Protein AF-A0A2N5ENC9-F1 (afdb_monomer_lite)

Structure (mmCIF, N/CA/C/O backbone):
data_AF-A0A2N5ENC9-F1
#
_entry.id   AF-A0A2N5ENC9-F1
#
loop_
_atom_site.group_PDB
_atom_site.id
_atom_site.type_symbol
_atom_site.label_atom_id
_atom_site.label_alt_id
_atom_site.label_comp_id
_atom_site.label_asym_id
_atom_site.label_entity_id
_atom_site.label_seq_id
_atom_site.pdbx_PDB_ins_code
_atom_site.Cartn_x
_atom_site.Cartn_y
_atom_site.Cartn_z
_atom_site.occupancy
_atom_site.B_iso_or_equiv
_atom_site.auth_seq_id
_atom_site.auth_comp_id
_atom_site.auth_asym_id
_atom_site.auth_atom_id
_atom_site.pdbx_PDB_model_num
ATOM 1 N N . MET A 1 1 ? -14.756 6.886 -10.081 1.00 57.75 1 MET A N 1
ATOM 2 C CA . MET A 1 1 ? -13.806 6.183 -9.198 1.00 57.75 1 MET A CA 1
ATOM 3 C C . MET A 1 1 ? -14.267 6.417 -7.775 1.00 57.75 1 MET A C 1
ATOM 5 O O . MET A 1 1 ? -14.489 7.573 -7.434 1.00 57.75 1 MET A O 1
ATOM 9 N N . SER A 1 2 ? -14.529 5.352 -7.013 1.00 81.88 2 SER A N 1
ATOM 10 C CA . SER A 1 2 ? -14.792 5.469 -5.575 1.00 81.88 2 SER A CA 1
ATOM 11 C C . SER A 1 2 ? -13.446 5.465 -4.858 1.00 81.88 2 SER A C 1
ATOM 13 O O . SER A 1 2 ? -12.564 4.689 -5.228 1.00 81.88 2 SER A O 1
ATOM 15 N N . ALA A 1 3 ? -13.280 6.342 -3.875 1.00 85.94 3 ALA A N 1
ATOM 16 C CA . ALA A 1 3 ? -12.140 6.316 -2.970 1.00 85.94 3 ALA A CA 1
ATOM 17 C C . ALA A 1 3 ? -12.648 6.059 -1.555 1.00 85.94 3 ALA A C 1
ATOM 19 O O . ALA A 1 3 ? -13.690 6.585 -1.157 1.00 85.94 3 ALA A O 1
ATOM 20 N N . VAL A 1 4 ? -11.910 5.252 -0.804 1.00 90.19 4 VAL A N 1
ATOM 21 C CA . VAL A 1 4 ? -12.209 4.924 0.585 1.00 90.19 4 VAL A CA 1
ATOM 22 C C . VAL A 1 4 ? -11.171 5.547 1.498 1.00 90.19 4 VAL A C 1
ATOM 24 O O . VAL A 1 4 ? -9.978 5.570 1.193 1.00 90.19 4 VAL A O 1
ATOM 27 N N . LYS A 1 5 ? -11.632 6.037 2.642 1.00 92.88 5 LYS A N 1
ATOM 28 C CA . LYS A 1 5 ? -10.753 6.457 3.721 1.00 92.88 5 LYS A CA 1
ATOM 29 C C . LYS A 1 5 ? -10.240 5.220 4.451 1.00 92.88 5 LYS A C 1
ATOM 31 O O . LYS A 1 5 ? -11.023 4.376 4.885 1.00 92.88 5 LYS A O 1
ATOM 36 N N . ALA A 1 6 ? -8.924 5.097 4.549 1.00 93.19 6 ALA A N 1
ATOM 37 C CA . ALA A 1 6 ? -8.269 3.906 5.062 1.00 93.19 6 ALA A CA 1
ATOM 38 C C . ALA A 1 6 ? -6.975 4.217 5.820 1.00 93.19 6 ALA A C 1
ATOM 40 O O . ALA A 1 6 ? -6.380 5.284 5.670 1.00 93.19 6 ALA A O 1
ATOM 41 N N . LYS A 1 7 ? -6.524 3.254 6.626 1.00 94.62 7 LYS A N 1
ATOM 42 C CA . LYS A 1 7 ? -5.186 3.240 7.224 1.00 94.62 7 LYS A CA 1
ATOM 43 C C . LYS A 1 7 ? -4.359 2.114 6.642 1.00 94.62 7 LYS A C 1
ATOM 45 O O . LYS A 1 7 ? -4.832 0.981 6.569 1.00 94.62 7 LYS A O 1
ATOM 50 N N . ILE A 1 8 ? -3.108 2.407 6.304 1.00 94.75 8 ILE A N 1
ATOM 51 C CA . ILE A 1 8 ? -2.157 1.378 5.890 1.00 94.75 8 ILE A CA 1
ATOM 52 C C . ILE A 1 8 ? -1.734 0.564 7.111 1.00 94.75 8 ILE A C 1
ATOM 54 O O . ILE A 1 8 ? -1.220 1.105 8.089 1.00 94.75 8 ILE A O 1
ATOM 58 N N . THR A 1 9 ? -1.919 -0.749 7.036 1.00 94.94 9 THR A N 1
ATOM 59 C CA . THR A 1 9 ? -1.604 -1.686 8.124 1.00 94.94 9 THR A CA 1
ATOM 60 C C . THR A 1 9 ? -0.380 -2.541 7.839 1.00 94.94 9 THR A C 1
ATOM 62 O O . THR A 1 9 ? 0.185 -3.129 8.756 1.00 94.94 9 THR A O 1
ATOM 65 N N . SER A 1 10 ? 0.026 -2.654 6.576 1.00 94.00 10 SER A N 1
ATOM 66 C CA . SER A 1 10 ? 1.196 -3.435 6.184 1.00 94.00 10 SER A CA 1
ATOM 67 C C . SER A 1 10 ? 1.770 -2.938 4.865 1.00 94.00 10 SER A C 1
ATOM 69 O O . SER A 1 10 ? 1.046 -2.443 4.005 1.00 94.00 10 SER A O 1
ATOM 71 N N . MET A 1 11 ? 3.082 -3.101 4.701 1.00 93.00 11 MET A N 1
ATOM 72 C CA . MET A 1 11 ? 3.808 -2.738 3.490 1.00 93.00 11 MET A CA 1
ATOM 73 C C . MET A 1 11 ? 4.972 -3.707 3.275 1.00 93.00 11 MET A C 1
ATOM 75 O O . MET A 1 11 ? 5.722 -3.981 4.209 1.00 93.00 11 MET A O 1
ATOM 79 N N . HIS A 1 12 ? 5.138 -4.186 2.045 1.00 91.94 12 HIS A N 1
ATOM 80 C CA . HIS A 1 12 ?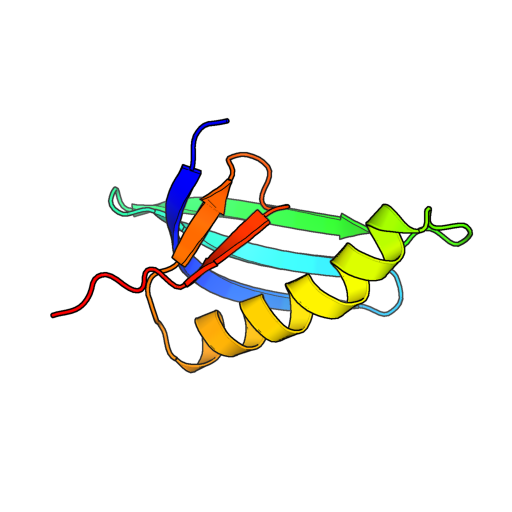 6.257 -5.014 1.617 1.00 91.94 12 HIS A CA 1
ATOM 81 C C . HIS A 1 12 ? 6.766 -4.559 0.245 1.00 91.94 12 HIS A C 1
ATOM 83 O O . HIS A 1 12 ? 6.015 -4.492 -0.728 1.00 91.94 12 HIS A O 1
ATOM 89 N N . LEU A 1 13 ? 8.062 -4.261 0.176 1.00 87.88 13 LEU A N 1
ATOM 90 C CA . LEU A 1 13 ? 8.783 -3.971 -1.061 1.00 87.88 13 LEU A CA 1
ATOM 91 C C . LEU A 1 13 ? 9.552 -5.216 -1.502 1.00 87.88 13 LEU A C 1
ATOM 93 O O . LEU A 1 13 ? 10.268 -5.821 -0.703 1.00 87.88 13 LEU A O 1
ATOM 97 N N . TYR A 1 14 ? 9.437 -5.564 -2.778 1.00 87.75 14 TYR A N 1
ATOM 98 C CA . TYR A 1 14 ? 10.177 -6.646 -3.415 1.00 87.75 14 TYR A CA 1
ATOM 99 C C . TYR A 1 14 ? 10.946 -6.092 -4.614 1.00 87.75 14 TYR A C 1
ATOM 101 O O . TYR A 1 14 ? 10.651 -5.012 -5.119 1.00 87.75 14 TYR A O 1
ATOM 109 N N . TYR A 1 15 ? 11.919 -6.849 -5.119 1.00 80.69 15 TYR A N 1
ATOM 110 C CA . TYR A 1 15 ? 12.661 -6.435 -6.314 1.00 80.69 15 TYR A CA 1
ATOM 111 C C . TYR A 1 15 ? 11.745 -6.231 -7.537 1.00 80.69 15 TYR A C 1
ATOM 113 O O . TYR A 1 15 ? 11.946 -5.308 -8.317 1.00 80.69 15 TYR A O 1
ATOM 121 N N . SER A 1 16 ? 10.717 -7.070 -7.684 1.00 86.62 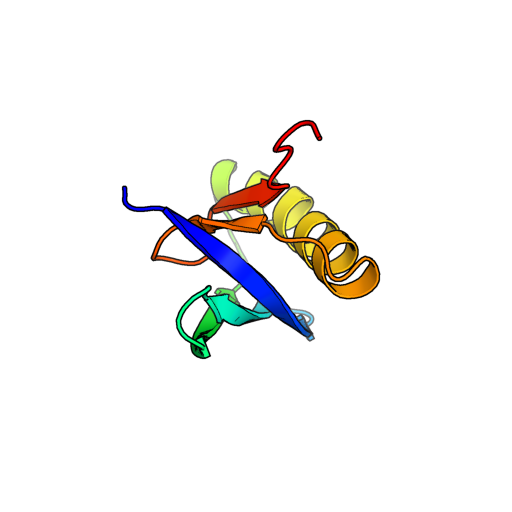16 SER A N 1
ATOM 122 C CA . SER A 1 16 ? 9.802 -7.082 -8.832 1.00 86.62 16 SER A CA 1
ATOM 123 C C . SER A 1 16 ? 8.462 -6.388 -8.570 1.00 86.62 16 SER A C 1
ATOM 125 O O . SER A 1 16 ? 7.513 -6.599 -9.324 1.00 86.62 16 SER A O 1
ATOM 127 N N . GLY A 1 17 ? 8.323 -5.632 -7.481 1.00 89.38 17 GLY A N 1
ATOM 128 C CA . GLY A 1 17 ? 7.055 -4.987 -7.172 1.00 89.38 17 GLY A CA 1
ATOM 129 C C . GLY A 1 17 ? 6.882 -4.587 -5.720 1.00 89.38 17 GLY A C 1
ATOM 130 O O . GLY A 1 17 ? 7.810 -4.540 -4.916 1.00 89.38 17 GLY A O 1
ATOM 131 N N . PHE A 1 18 ? 5.636 -4.319 -5.383 1.00 90.38 18 PHE A N 1
ATOM 132 C CA . PHE A 1 18 ? 5.235 -3.720 -4.133 1.00 90.38 18 PHE A CA 1
ATOM 133 C C . PHE A 1 18 ? 3.892 -4.289 -3.690 1.00 90.38 18 PHE A C 1
ATOM 135 O O . PHE A 1 18 ? 3.029 -4.576 -4.514 1.00 90.38 18 PHE A O 1
ATOM 142 N N . SER A 1 19 ? 3.695 -4.500 -2.396 1.00 92.56 19 SER A N 1
ATOM 143 C CA . SER A 1 19 ? 2.400 -4.906 -1.852 1.00 92.56 19 SER A CA 1
ATOM 144 C C . SER A 1 19 ? 2.123 -4.209 -0.541 1.00 92.56 19 SER A C 1
ATOM 146 O O . SER A 1 19 ? 3.027 -3.983 0.262 1.00 92.56 19 SER A O 1
ATOM 148 N N . TYR A 1 20 ? 0.862 -3.894 -0.303 1.00 93.75 20 TYR A N 1
ATOM 149 C CA . TYR A 1 20 ? 0.447 -3.238 0.922 1.00 93.75 20 TYR A CA 1
ATOM 150 C C . TYR A 1 20 ? -0.995 -3.595 1.267 1.00 93.75 20 TYR A C 1
ATOM 152 O O . TYR A 1 20 ? -1.797 -3.950 0.402 1.00 93.75 20 TYR A O 1
ATOM 160 N N . GLY A 1 21 ? -1.299 -3.539 2.559 1.00 94.81 21 GLY A N 1
ATOM 161 C CA . GLY A 1 21 ? -2.626 -3.787 3.100 1.00 94.81 21 GLY A CA 1
ATOM 162 C C . GLY A 1 21 ? -3.162 -2.553 3.804 1.00 94.81 21 GLY A C 1
ATOM 163 O O . GLY A 1 21 ? -2.399 -1.787 4.400 1.00 94.81 21 GLY A O 1
ATOM 164 N N . TRP A 1 22 ? -4.476 -2.377 3.755 1.00 94.75 22 TRP A N 1
ATOM 165 C CA . TRP A 1 22 ? -5.164 -1.292 4.439 1.00 94.75 22 TRP A CA 1
ATOM 166 C C . TRP A 1 22 ? -6.485 -1.747 5.044 1.00 94.75 22 TRP A C 1
ATOM 168 O O . TRP A 1 22 ? -7.063 -2.755 4.640 1.00 94.75 22 TRP A O 1
ATOM 178 N N . VAL A 1 23 ? -6.955 -0.982 6.023 1.00 94.44 23 VAL A N 1
ATOM 179 C CA . VAL A 1 23 ? -8.252 -1.168 6.675 1.00 94.44 23 VAL A CA 1
ATOM 180 C C . VAL A 1 23 ? -9.059 0.112 6.509 1.00 94.44 23 VAL A C 1
ATOM 182 O O . VAL A 1 23 ? -8.539 1.197 6.776 1.00 94.44 23 VAL A O 1
ATOM 185 N N . ASP A 1 24 ? -10.297 -0.006 6.031 1.00 92.44 24 ASP A N 1
ATOM 186 C CA . ASP A 1 24 ? -11.205 1.136 5.881 1.00 92.44 24 ASP A CA 1
ATOM 187 C C . ASP A 1 24 ? -11.868 1.550 7.211 1.00 92.44 24 ASP A C 1
ATOM 189 O O . ASP A 1 24 ? -11.695 0.906 8.249 1.00 92.44 24 ASP A O 1
ATOM 193 N N . GLU A 1 25 ? -12.641 2.639 7.196 1.00 91.50 25 GLU A N 1
ATOM 194 C CA . GLU A 1 25 ? -13.360 3.135 8.384 1.00 91.50 25 GLU A CA 1
ATOM 195 C C . GLU A 1 25 ? -14.381 2.137 8.965 1.00 91.50 25 GLU A C 1
ATOM 197 O O . GLU A 1 25 ? -14.745 2.252 10.135 1.00 91.50 25 GLU A O 1
ATOM 202 N N . ASN A 1 26 ? -14.806 1.131 8.194 1.00 92.31 26 ASN A N 1
ATOM 203 C CA . ASN A 1 26 ? -15.712 0.073 8.644 1.00 92.31 26 ASN A CA 1
ATOM 204 C C . ASN A 1 26 ? -14.965 -1.155 9.193 1.00 92.31 26 ASN A C 1
ATOM 206 O O . ASN A 1 26 ? -15.598 -2.144 9.567 1.00 92.31 26 ASN A O 1
ATOM 210 N N . GLY A 1 27 ? -13.630 -1.121 9.237 1.00 92.19 27 GLY A N 1
ATOM 211 C CA . GLY A 1 27 ? -12.809 -2.248 9.668 1.00 92.19 27 GLY A CA 1
ATOM 212 C C . GLY A 1 27 ? -12.613 -3.323 8.595 1.00 92.19 27 GLY A C 1
ATOM 213 O O . GLY A 1 27 ? -12.132 -4.411 8.913 1.00 92.19 27 GLY A O 1
ATOM 214 N N . VAL A 1 28 ? -12.969 -3.058 7.333 1.00 93.44 28 VAL A N 1
ATOM 215 C CA . VAL A 1 28 ? -12.778 -4.011 6.234 1.00 93.44 28 VAL A CA 1
ATOM 216 C C . VAL A 1 28 ? -11.330 -3.959 5.768 1.00 93.44 28 VAL A C 1
ATOM 218 O O . VAL A 1 28 ? -10.831 -2.915 5.348 1.00 93.44 28 VAL A O 1
ATOM 221 N N . GLN A 1 29 ? -10.660 -5.109 5.810 1.00 93.88 29 GLN A N 1
ATOM 222 C CA . GLN A 1 29 ? -9.279 -5.248 5.363 1.00 93.88 29 GLN A CA 1
ATOM 223 C C . GLN A 1 29 ? -9.195 -5.556 3.865 1.00 93.88 29 GLN A C 1
ATOM 225 O O . GLN A 1 29 ? -9.896 -6.432 3.354 1.00 93.88 29 GLN A O 1
ATOM 230 N N . LYS A 1 30 ? -8.294 -4.859 3.173 1.00 93.81 30 LYS A N 1
ATOM 231 C CA . LYS A 1 30 ? -7.993 -5.024 1.748 1.00 93.81 30 LYS A CA 1
ATOM 232 C C . LYS A 1 30 ? -6.483 -5.027 1.507 1.00 93.81 30 LYS A C 1
ATOM 234 O O . LYS A 1 30 ? -5.695 -4.654 2.377 1.00 93.81 30 LYS A O 1
ATOM 239 N N . TRP A 1 31 ? -6.095 -5.467 0.314 1.00 92.62 31 TRP A N 1
ATOM 240 C CA . TRP A 1 31 ? -4.705 -5.633 -0.101 1.00 92.62 31 TRP A CA 1
ATOM 241 C C . TRP A 1 31 ? -4.568 -5.253 -1.571 1.00 92.62 31 TRP A C 1
ATOM 243 O O . TRP A 1 31 ? -5.465 -5.550 -2.360 1.00 92.62 31 TRP A O 1
ATOM 253 N N . SER A 1 32 ? -3.434 -4.661 -1.938 1.00 90.88 32 SER A N 1
ATOM 254 C CA . SER A 1 32 ? -3.051 -4.442 -3.333 1.00 90.88 32 SER A CA 1
ATOM 255 C C . SER A 1 32 ? -1.608 -4.861 -3.553 1.00 90.88 32 SER A C 1
ATOM 257 O O . SER A 1 32 ? -0.754 -4.741 -2.668 1.00 90.88 32 SER A O 1
ATOM 259 N N . THR A 1 33 ? -1.360 -5.361 -4.758 1.00 89.44 33 THR A N 1
ATOM 260 C CA . THR A 1 33 ? -0.045 -5.751 -5.243 1.00 89.44 33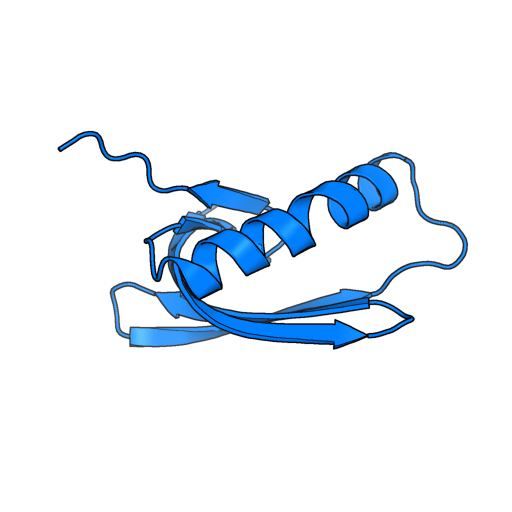 THR A CA 1
ATOM 261 C C . THR A 1 33 ? 0.180 -5.085 -6.586 1.00 89.44 33 THR A C 1
ATOM 263 O O . THR A 1 33 ? -0.569 -5.304 -7.534 1.00 89.44 33 THR A O 1
ATOM 266 N N . LEU A 1 34 ? 1.256 -4.313 -6.666 1.00 86.31 34 LEU A N 1
ATOM 267 C CA . LEU A 1 34 ? 1.725 -3.676 -7.880 1.00 86.31 34 LEU A CA 1
ATOM 268 C C . LEU A 1 34 ? 2.995 -4.386 -8.343 1.00 86.31 34 LEU A C 1
ATOM 270 O O . LEU A 1 34 ? 4.007 -4.382 -7.644 1.00 86.31 34 LEU A O 1
ATOM 274 N N . SER A 1 35 ? 2.952 -5.022 -9.508 1.00 87.62 35 SER A N 1
ATOM 275 C CA . SER A 1 35 ? 4.130 -5.656 -10.107 1.00 87.62 35 SER A CA 1
ATOM 276 C C . SER A 1 35 ? 4.868 -4.665 -10.999 1.00 87.62 35 SER A C 1
ATOM 278 O O . SER A 1 35 ? 4.241 -3.975 -11.799 1.00 87.62 35 SER A O 1
ATOM 280 N N . PHE A 1 36 ? 6.194 -4.611 -10.880 1.00 85.88 36 PHE A N 1
ATOM 281 C CA . PHE A 1 36 ? 7.034 -3.804 -11.758 1.00 85.88 36 PHE A CA 1
ATOM 282 C C . PHE A 1 36 ? 7.246 -4.544 -13.077 1.00 85.88 36 PHE A C 1
ATOM 284 O O . PHE A 1 36 ? 7.845 -5.621 -13.108 1.00 85.88 36 PHE A O 1
ATOM 291 N N . SER A 1 37 ? 6.730 -3.974 -14.165 1.00 84.75 37 SER A N 1
ATOM 292 C CA . SER A 1 37 ? 7.006 -4.467 -15.517 1.00 84.75 37 SER A CA 1
ATOM 293 C C . SER A 1 37 ? 8.484 -4.270 -15.871 1.00 84.75 37 SER A C 1
ATOM 295 O O . SER A 1 37 ? 9.095 -3.279 -15.470 1.00 84.75 37 SER A O 1
ATOM 297 N N . SER A 1 38 ? 9.051 -5.185 -16.664 1.00 83.81 38 SER A N 1
ATOM 298 C CA . SER A 1 38 ? 10.379 -5.011 -17.273 1.00 83.81 38 SER A CA 1
ATOM 299 C C . SER A 1 38 ? 10.396 -3.941 -18.369 1.00 83.81 38 SER A C 1
ATOM 301 O O . SER A 1 38 ? 11.459 -3.418 -18.685 1.00 83.81 38 SER A O 1
ATOM 303 N N . ASP A 1 39 ? 9.229 -3.631 -18.938 1.00 88.31 39 ASP A N 1
ATOM 304 C CA . ASP A 1 39 ? 9.011 -2.543 -19.896 1.00 88.31 39 ASP A CA 1
ATOM 305 C C . ASP A 1 39 ? 7.814 -1.701 -19.417 1.00 88.31 39 ASP A C 1
ATOM 307 O O . ASP A 1 39 ? 6.675 -1.921 -19.842 1.00 88.31 39 ASP A O 1
ATOM 311 N N . PRO A 1 40 ? 8.010 -0.854 -18.391 1.00 85.50 40 PRO A N 1
ATOM 312 C CA . PRO A 1 40 ? 6.930 -0.077 -17.807 1.00 85.50 40 PRO A CA 1
ATOM 313 C C . PRO A 1 40 ? 6.619 1.141 -18.670 1.00 85.50 40 PRO A C 1
ATOM 315 O O . PRO A 1 40 ? 7.524 1.872 -19.090 1.00 85.50 40 PRO A O 1
ATOM 318 N N . SER A 1 41 ? 5.328 1.415 -18.868 1.00 90.06 41 SER A N 1
ATOM 319 C CA . SER A 1 41 ? 4.917 2.662 -19.506 1.00 90.06 41 SER A CA 1
ATOM 320 C C . SER A 1 41 ? 5.397 3.867 -18.679 1.00 90.06 41 SER A C 1
ATOM 322 O O . SER A 1 41 ? 5.642 3.739 -17.475 1.00 90.06 41 SER A O 1
ATOM 324 N N . PRO A 1 42 ? 5.508 5.071 -19.265 1.00 89.12 42 PRO A N 1
ATOM 325 C CA . PRO A 1 42 ? 5.859 6.265 -18.495 1.00 89.12 42 PRO A CA 1
ATOM 326 C C . PRO A 1 42 ? 4.924 6.521 -17.300 1.00 89.12 42 PRO A C 1
ATOM 328 O O . PRO A 1 42 ? 5.368 7.026 -16.271 1.00 89.12 42 PRO A O 1
ATOM 331 N N . ALA A 1 43 ? 3.645 6.144 -17.417 1.00 84.62 43 ALA A N 1
ATOM 332 C CA . ALA A 1 43 ? 2.679 6.244 -16.327 1.00 84.62 43 ALA A CA 1
ATOM 333 C C . ALA A 1 43 ? 3.004 5.265 -15.187 1.00 84.62 43 ALA A C 1
ATOM 335 O O . ALA A 1 43 ? 3.025 5.665 -1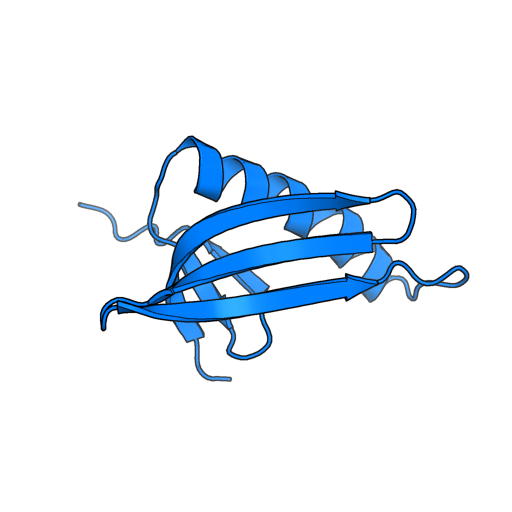4.025 1.00 84.62 43 ALA A O 1
ATOM 336 N N . ASP A 1 44 ? 3.342 4.017 -15.519 1.00 85.94 44 ASP A N 1
ATOM 337 C CA . ASP A 1 44 ? 3.742 3.010 -14.531 1.00 85.94 44 ASP A CA 1
ATOM 338 C C . ASP A 1 44 ? 5.029 3.420 -13.808 1.00 85.94 44 ASP A C 1
ATOM 340 O O . ASP A 1 44 ? 5.129 3.289 -12.593 1.00 85.94 44 ASP A O 1
ATOM 344 N N . GLN A 1 45 ? 6.003 3.988 -14.526 1.00 86.00 45 GLN A N 1
ATOM 345 C CA . GLN A 1 45 ? 7.243 4.482 -13.918 1.00 86.00 45 GLN A CA 1
ATOM 346 C C . GLN A 1 45 ? 6.981 5.596 -12.900 1.00 86.00 45 GLN A C 1
ATOM 348 O O . GLN A 1 45 ? 7.568 5.591 -11.816 1.00 86.00 45 GLN A O 1
ATOM 353 N N . ALA A 1 46 ? 6.089 6.535 -13.231 1.00 85.81 46 ALA A N 1
ATOM 354 C CA . ALA A 1 46 ? 5.687 7.588 -12.306 1.00 85.81 46 ALA A CA 1
ATOM 355 C C . ALA A 1 46 ? 5.013 6.995 -11.059 1.00 85.81 46 ALA A C 1
ATOM 357 O O . ALA A 1 46 ? 5.367 7.370 -9.943 1.00 85.81 46 ALA A O 1
ATOM 358 N N . LEU A 1 47 ? 4.119 6.020 -11.246 1.00 84.56 47 LEU A N 1
ATOM 359 C CA . LEU A 1 47 ? 3.450 5.301 -10.163 1.00 84.56 47 LEU A CA 1
ATOM 360 C C . LEU A 1 47 ? 4.453 4.577 -9.248 1.00 84.56 47 LEU A C 1
ATOM 362 O O . LEU A 1 47 ? 4.379 4.685 -8.025 1.00 84.56 47 LEU A O 1
ATOM 366 N N . TYR A 1 48 ? 5.430 3.872 -9.825 1.00 85.69 48 TYR A N 1
ATOM 367 C CA . TYR A 1 48 ? 6.452 3.133 -9.074 1.00 85.69 48 TYR A CA 1
ATOM 368 C C . TYR A 1 48 ? 7.371 4.059 -8.274 1.00 85.69 48 TYR A C 1
ATOM 370 O O . TYR A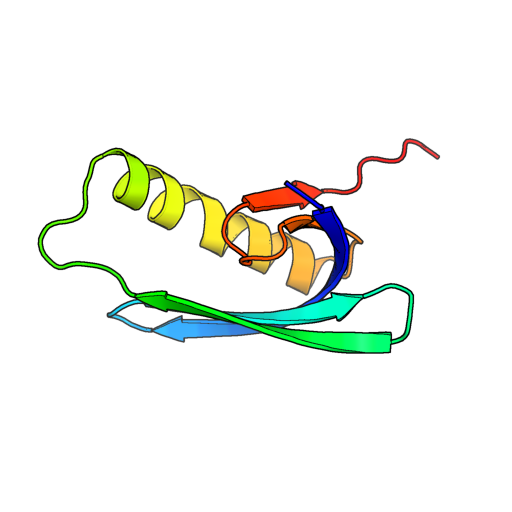 1 48 ? 7.882 3.663 -7.227 1.00 85.69 48 TYR A O 1
ATOM 378 N N . ALA A 1 49 ? 7.575 5.290 -8.746 1.00 85.19 49 ALA A N 1
ATOM 379 C CA . ALA A 1 49 ? 8.384 6.284 -8.056 1.00 85.19 49 ALA A CA 1
ATOM 380 C C . ALA A 1 49 ? 7.645 6.954 -6.885 1.00 85.19 49 ALA A C 1
ATOM 382 O O . ALA A 1 49 ? 8.285 7.333 -5.905 1.00 85.19 49 ALA A O 1
ATOM 383 N N . THR A 1 50 ? 6.320 7.116 -6.967 1.00 87.69 50 THR A N 1
ATOM 384 C CA . THR A 1 50 ? 5.541 7.908 -5.996 1.00 87.69 50 THR A CA 1
ATOM 385 C C . THR A 1 50 ? 4.772 7.059 -4.993 1.00 87.69 50 THR A C 1
ATOM 387 O O . THR A 1 50 ? 4.735 7.395 -3.808 1.00 87.69 50 THR A O 1
ATOM 390 N N . LEU A 1 51 ? 4.192 5.939 -5.420 1.00 87.94 51 LEU A N 1
ATOM 391 C CA . LEU A 1 51 ? 3.285 5.164 -4.581 1.00 87.94 51 LEU A CA 1
ATOM 392 C C . LEU A 1 51 ? 3.998 4.494 -3.390 1.00 87.94 51 LEU A C 1
ATOM 394 O O . LEU A 1 51 ? 3.526 4.657 -2.261 1.00 87.94 51 LEU A O 1
ATOM 398 N N . PRO A 1 52 ? 5.153 3.810 -3.560 1.00 89.25 52 PRO A N 1
ATOM 399 C CA . PRO A 1 52 ? 5.851 3.208 -2.426 1.00 89.25 52 PRO A CA 1
ATOM 400 C C . PRO A 1 52 ? 6.277 4.199 -1.326 1.00 89.25 52 PRO A C 1
ATOM 402 O O . PRO A 1 52 ? 6.023 3.903 -0.155 1.00 89.25 52 PRO A O 1
ATOM 405 N N . PRO A 1 53 ? 6.877 5.376 -1.619 1.00 89.88 53 PRO A N 1
ATOM 406 C CA . PRO A 1 53 ? 7.202 6.332 -0.564 1.00 89.88 53 PRO A CA 1
ATOM 407 C C . PRO A 1 53 ? 5.953 6.922 0.103 1.00 89.88 53 PRO A C 1
ATOM 409 O O . PRO A 1 53 ? 5.970 7.118 1.318 1.00 89.88 53 PRO A O 1
ATOM 412 N N . MET A 1 54 ? 4.860 7.147 -0.637 1.00 90.06 54 MET A N 1
ATOM 413 C CA . MET A 1 54 ? 3.597 7.613 -0.048 1.00 90.06 54 MET A CA 1
ATOM 414 C C . MET A 1 54 ? 2.999 6.587 0.918 1.00 90.06 54 MET A C 1
ATOM 416 O O . MET A 1 54 ? 2.644 6.944 2.042 1.00 90.06 54 MET A O 1
ATOM 420 N N . ILE A 1 55 ? 2.958 5.308 0.533 1.00 91.50 55 ILE A N 1
ATOM 421 C CA . ILE A 1 55 ? 2.530 4.233 1.434 1.00 91.50 55 ILE A CA 1
ATOM 422 C C . ILE A 1 55 ? 3.446 4.126 2.646 1.00 91.50 55 ILE A C 1
ATOM 424 O O . ILE A 1 55 ? 2.955 4.010 3.767 1.00 91.50 55 ILE A O 1
ATOM 428 N N . SER A 1 56 ? 4.765 4.173 2.446 1.00 91.19 56 SER A N 1
ATOM 429 C CA . SER A 1 56 ? 5.723 4.092 3.549 1.00 91.19 56 SER A CA 1
ATOM 430 C C . SER A 1 56 ? 5.494 5.215 4.555 1.00 91.19 56 SER A C 1
ATOM 432 O O . SER A 1 56 ? 5.496 4.964 5.759 1.00 91.19 56 SER A O 1
ATOM 434 N N . ALA A 1 57 ? 5.266 6.440 4.078 1.00 91.12 57 ALA A N 1
ATOM 435 C CA . ALA A 1 57 ? 4.955 7.573 4.934 1.00 91.12 57 ALA A CA 1
ATOM 436 C C . ALA A 1 57 ? 3.630 7.358 5.685 1.00 91.12 57 ALA A C 1
ATOM 438 O O . ALA A 1 57 ? 3.616 7.460 6.908 1.00 91.12 57 ALA A O 1
ATOM 439 N N . ALA A 1 58 ? 2.553 6.971 4.993 1.00 91.31 58 ALA A N 1
ATOM 440 C CA . ALA A 1 58 ? 1.252 6.710 5.614 1.00 91.31 58 ALA A CA 1
ATOM 441 C C . ALA A 1 58 ? 1.295 5.580 6.658 1.00 91.31 58 ALA A C 1
ATOM 443 O O . ALA A 1 58 ? 0.696 5.690 7.728 1.00 91.31 58 ALA A O 1
ATOM 444 N N . TYR A 1 59 ? 2.046 4.512 6.379 1.00 91.62 59 TYR A N 1
ATOM 445 C CA . TYR A 1 59 ? 2.270 3.408 7.308 1.00 91.62 59 TYR A CA 1
ATOM 446 C C . TYR A 1 59 ? 3.041 3.858 8.556 1.00 91.62 59 TYR A C 1
ATOM 448 O O . TYR A 1 59 ? 2.671 3.503 9.672 1.00 91.62 59 TYR A O 1
ATOM 456 N N . GLN A 1 60 ? 4.093 4.664 8.399 1.00 92.31 60 GLN A N 1
ATOM 457 C CA . GLN A 1 60 ? 4.900 5.139 9.528 1.00 92.31 60 GLN A CA 1
ATOM 458 C C . GLN A 1 60 ? 4.152 6.148 10.403 1.00 92.31 60 GLN A C 1
ATOM 460 O O . GLN A 1 60 ? 4.278 6.109 11.625 1.00 92.31 60 GLN A O 1
ATOM 465 N N . THR A 1 61 ? 3.366 7.040 9.799 1.00 90.19 61 THR A N 1
ATOM 466 C CA . THR A 1 61 ? 2.623 8.074 10.533 1.00 90.19 61 THR A CA 1
ATOM 467 C C . THR A 1 61 ? 1.273 7.588 11.052 1.00 90.19 61 THR A C 1
ATOM 469 O O . THR A 1 61 ? 0.649 8.287 11.849 1.00 90.19 61 THR A O 1
ATOM 472 N N . GLN A 1 62 ? 0.808 6.409 10.616 1.00 87.62 62 GLN A N 1
ATOM 473 C CA . GLN A 1 62 ? -0.520 5.866 10.935 1.00 87.62 62 GLN A CA 1
ATOM 474 C C . GLN A 1 62 ? -1.661 6.850 10.601 1.00 87.62 62 GLN A C 1
ATOM 476 O O . GLN A 1 62 ? -2.734 6.829 11.228 1.00 87.62 62 GLN A O 1
ATOM 481 N N . GLN A 1 63 ? -1.413 7.723 9.618 1.00 89.75 63 GLN A N 1
ATOM 482 C CA . GLN A 1 63 ? -2.363 8.710 9.125 1.00 89.75 63 GLN A CA 1
ATOM 483 C C . GLN A 1 63 ? -3.432 8.051 8.259 1.00 89.75 63 GLN A C 1
ATOM 485 O O . GLN A 1 63 ? -3.202 7.032 7.605 1.00 89.75 63 GLN A O 1
ATOM 490 N N . TRP A 1 64 ? -4.614 8.661 8.262 1.00 90.44 64 TRP A N 1
ATOM 491 C CA . TRP A 1 64 ? -5.660 8.305 7.317 1.00 90.44 64 TRP A CA 1
ATOM 492 C C . TRP A 1 64 ? -5.278 8.789 5.919 1.00 90.44 64 TRP A C 1
ATOM 494 O O . TRP A 1 64 ? -4.741 9.883 5.736 1.00 90.44 64 TRP A O 1
ATOM 504 N N . VAL A 1 65 ? -5.561 7.950 4.934 1.00 92.12 65 VAL A N 1
ATOM 505 C CA . VAL A 1 65 ? -5.369 8.231 3.516 1.00 92.12 65 VAL A CA 1
ATOM 506 C C . VAL A 1 65 ? -6.663 7.943 2.767 1.00 92.12 65 VAL A C 1
ATOM 508 O O . VAL A 1 65 ? -7.465 7.114 3.193 1.00 92.12 65 VAL A O 1
ATOM 511 N N . MET A 1 66 ? -6.855 8.615 1.640 1.00 93.06 66 MET A N 1
ATOM 512 C CA . MET A 1 66 ? -7.834 8.234 0.632 1.00 93.06 66 MET A CA 1
ATOM 513 C C . MET A 1 66 ? -7.151 7.286 -0.347 1.00 93.06 66 MET A C 1
ATOM 515 O O . MET A 1 66 ? -6.123 7.651 -0.913 1.00 93.06 66 MET A O 1
ATOM 519 N N . ILE A 1 67 ? -7.707 6.091 -0.524 1.00 90.12 67 ILE A N 1
ATOM 520 C CA . ILE A 1 67 ? -7.210 5.062 -1.446 1.00 90.12 67 ILE A CA 1
ATOM 521 C C . ILE A 1 67 ? -8.328 4.746 -2.432 1.00 90.12 67 ILE A C 1
ATOM 523 O O . ILE A 1 67 ? -9.477 4.573 -2.020 1.00 90.12 67 ILE A O 1
ATOM 527 N N . ASP A 1 68 ? -8.026 4.686 -3.723 1.00 88.00 68 ASP A N 1
ATOM 528 C CA . ASP A 1 68 ? -9.002 4.228 -4.711 1.00 88.00 68 ASP A CA 1
ATOM 529 C C . ASP A 1 68 ? -9.326 2.727 -4.556 1.00 88.00 68 ASP A C 1
ATOM 531 O O . ASP A 1 68 ? -8.616 1.964 -3.900 1.00 88.00 68 ASP A O 1
ATOM 535 N N . ASP A 1 69 ? -10.426 2.270 -5.159 1.00 77.69 69 ASP A N 1
ATOM 536 C CA . ASP A 1 69 ? -10.853 0.865 -5.037 1.00 77.69 69 ASP A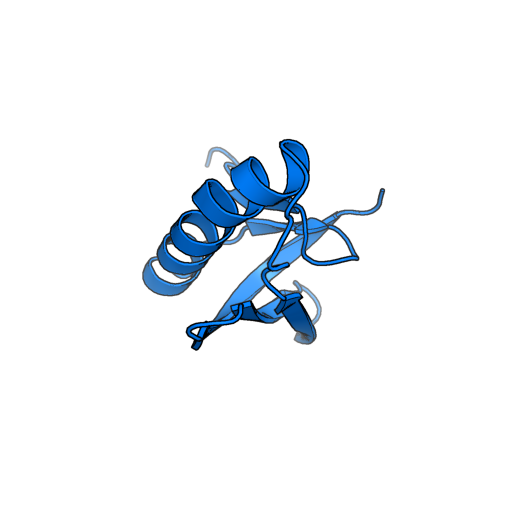 CA 1
ATOM 537 C C . ASP A 1 69 ? -9.814 -0.156 -5.546 1.00 77.69 69 ASP A C 1
ATOM 539 O O . ASP A 1 69 ? -9.869 -1.324 -5.152 1.00 77.69 69 ASP A O 1
ATOM 543 N N . TYR A 1 70 ? -8.881 0.271 -6.403 1.00 79.12 70 TYR A N 1
ATOM 544 C CA . TYR A 1 70 ? -7.826 -0.571 -6.972 1.00 79.12 70 TYR A CA 1
ATOM 545 C C . TYR A 1 70 ? -6.518 -0.537 -6.166 1.00 79.12 70 TYR A C 1
ATOM 547 O O . TYR A 1 70 ? -5.652 -1.393 -6.357 1.00 79.12 70 TYR A O 1
ATOM 555 N N . GLY A 1 71 ? -6.362 0.415 -5.245 1.00 76.88 71 GLY A N 1
ATOM 556 C CA . GLY A 1 71 ? -5.105 0.632 -4.544 1.00 76.88 71 GLY A CA 1
ATOM 557 C C . GLY A 1 71 ? -3.976 1.093 -5.474 1.00 76.88 71 GLY A C 1
ATOM 558 O O . GLY A 1 71 ? -2.820 0.703 -5.289 1.00 76.88 71 GLY A O 1
ATOM 559 N N . CYS A 1 72 ? -4.301 1.884 -6.486 1.00 77.88 72 CYS A N 1
ATOM 560 C CA . CYS A 1 72 ? -3.334 2.487 -7.394 1.00 77.88 72 CYS A CA 1
ATOM 561 C C . CYS A 1 72 ? -3.127 3.970 -7.083 1.00 77.88 72 CYS A C 1
ATOM 563 O O . CYS A 1 72 ? -2.024 4.466 -7.273 1.00 77.88 72 CYS A O 1
ATOM 565 N N . ASP A 1 73 ? -4.129 4.653 -6.531 1.00 82.31 73 ASP A N 1
ATOM 566 C CA . ASP A 1 73 ? -4.045 6.075 -6.204 1.00 82.31 73 ASP A CA 1
ATOM 567 C C . ASP A 1 73 ? -4.249 6.316 -4.714 1.00 82.31 73 ASP A C 1
ATOM 569 O O . ASP A 1 73 ? -5.188 5.800 -4.100 1.00 82.31 73 ASP A O 1
ATOM 573 N N . ILE A 1 74 ? -3.356 7.120 -4.129 1.00 84.50 74 ILE A N 1
ATOM 574 C CA . ILE A 1 74 ? -3.357 7.426 -2.700 1.00 84.50 74 ILE A CA 1
ATOM 575 C C . ILE A 1 74 ? -3.118 8.903 -2.493 1.00 84.50 74 ILE A C 1
ATOM 577 O O . ILE A 1 74 ? -2.188 9.480 -3.049 1.00 84.50 74 ILE A O 1
ATOM 581 N N . ALA A 1 75 ? -3.927 9.504 -1.634 1.00 85.56 75 ALA A N 1
ATOM 582 C CA . ALA A 1 75 ? -3.725 10.855 -1.147 1.00 85.56 75 ALA A CA 1
ATOM 583 C C . ALA A 1 75 ? -3.818 10.857 0.376 1.00 85.56 75 ALA A C 1
ATOM 585 O O . ALA A 1 75 ? -4.635 10.145 0.956 1.00 85.56 75 ALA A O 1
ATOM 586 N N . PHE A 1 76 ? -2.999 11.669 1.041 1.00 82.88 76 PHE A N 1
ATOM 587 C CA . PHE A 1 76 ? -3.197 11.905 2.466 1.00 82.88 76 PHE A CA 1
ATOM 588 C C . PHE A 1 76 ? -4.556 12.554 2.692 1.00 82.88 76 PHE A C 1
ATOM 590 O O . PHE A 1 76 ? -4.917 13.498 1.984 1.00 82.88 76 PHE A O 1
ATOM 597 N N . ASP A 1 77 ? -5.296 12.052 3.681 1.00 77.69 77 ASP A N 1
ATOM 598 C CA . ASP A 1 77 ? -6.500 12.722 4.148 1.00 77.69 77 ASP A CA 1
ATOM 599 C C . ASP A 1 77 ? -6.066 13.979 4.908 1.00 77.69 77 ASP A C 1
ATOM 601 O O . ASP A 1 77 ? -5.831 13.972 6.115 1.00 77.69 77 ASP A O 1
ATOM 605 N N . LEU A 1 78 ? -5.878 15.058 4.151 1.00 65.31 78 LEU A N 1
ATOM 606 C CA . LEU A 1 78 ? -5.523 16.380 4.649 1.00 65.31 78 LEU A CA 1
ATOM 607 C C . LEU A 1 78 ? -6.749 17.114 5.194 1.00 65.31 78 LEU A C 1
ATOM 609 O O . LEU A 1 78 ? -6.777 18.337 5.104 1.00 65.31 78 LEU A O 1
ATOM 613 N N . ALA A 1 79 ? -7.764 16.416 5.721 1.00 56.97 79 ALA A N 1
ATOM 614 C CA . ALA A 1 79 ? -8.836 17.059 6.470 1.00 56.97 79 ALA A CA 1
ATOM 615 C C . ALA A 1 79 ? -8.207 17.978 7.531 1.00 56.97 79 ALA A C 1
ATOM 617 O O . ALA A 1 79 ? -7.700 17.523 8.557 1.00 56.97 79 ALA A O 1
ATOM 618 N N . ILE A 1 80 ? -8.163 19.274 7.210 1.00 43.28 80 ILE A N 1
ATOM 619 C CA . ILE A 1 80 ? -7.609 20.326 8.050 1.00 43.28 80 ILE A CA 1
ATOM 620 C C . ILE A 1 80 ? -8.474 20.316 9.308 1.00 43.28 80 ILE A C 1
ATOM 622 O O . ILE A 1 80 ? -9.683 20.534 9.214 1.00 43.28 80 ILE A O 1
ATOM 626 N N . GLN A 1 81 ? -7.865 19.976 10.445 1.00 38.31 81 GLN A N 1
ATOM 627 C CA . GLN A 1 81 ? -8.483 20.132 11.760 1.00 38.31 81 GLN A CA 1
ATOM 628 C C . GLN A 1 81 ? -8.619 21.610 12.116 1.00 38.31 81 GLN A C 1
ATOM 630 O O . GLN A 1 81 ? -7.675 22.375 11.810 1.00 38.31 81 GLN A O 1
#

pLDDT: mean 86.46, std 10.1, range [38.31, 94.94]

Radius of gyration: 12.56 Å; chains: 1; bounding box: 28×27×32 Å

Foldseek 3Di:
DDWFWWAWDDWDDDPFWIKTWIAGPVRDIDMAIDGHDPDDDPVSVVQRVPLRVVSVVRNVVRFIWIADPRRSDIDGPPPPD

Secondary structure (DSSP, 8-state):
--EEEEEEEEEEEETTEEEEEEEETT--EEEEEEE--SS--HHHHHHHHHHHHHHHHHHHHT-EEEEETTS--EEE-----

Organism: NCBI:txid2060066

Sequence (81 aa):
MSAVKAKITSMHLYYSGFSYGWVDENGVQKWSTLSFSSDPSPADQALYATLPPMISAAYQTQQWVMIDDYGCDIAFDLAIQ